Protein AF-A0A1E4XKE6-F1 (afdb_monomer_lite)

Foldseek 3Di:
DKFFDDPWPQPLQLCVQPVPQFPADPSNTGPDRDDDQDPPCLVSLVVSCVSGPVSRMDDDDPVPVPD

Radius of gyration: 11.4 Å; chains: 1; bounding box: 24×31×25 Å

Structure (mmCIF, N/CA/C/O backbone):
data_AF-A0A1E4XKE6-F1
#
_entry.id   AF-A0A1E4XKE6-F1
#
loop_
_atom_site.group_PDB
_atom_site.id
_atom_site.type_symbol
_atom_site.label_atom_id
_atom_site.label_alt_id
_atom_site.label_comp_id
_atom_site.label_asym_id
_atom_site.label_entity_id
_atom_site.label_seq_id
_atom_site.pdbx_PDB_ins_code
_atom_site.Cartn_x
_atom_site.Cartn_y
_atom_site.Cartn_z
_atom_site.occupancy
_atom_site.B_iso_or_equiv
_atom_site.auth_seq_id
_atom_site.auth_comp_id
_atom_site.auth_asym_id
_atom_site.auth_atom_id
_atom_site.pdbx_PDB_model_num
ATOM 1 N N . MET A 1 1 ? -9.229 7.871 5.602 1.00 84.50 1 MET A N 1
ATOM 2 C CA . MET A 1 1 ? -9.101 7.550 4.163 1.00 84.50 1 MET A CA 1
ATOM 3 C C . MET A 1 1 ? -7.647 7.213 3.850 1.00 84.50 1 MET A C 1
ATOM 5 O O . MET A 1 1 ? -6.772 7.655 4.582 1.00 84.50 1 MET A O 1
ATOM 9 N N . LEU A 1 2 ? -7.367 6.409 2.825 1.00 89.81 2 LEU A N 1
ATOM 10 C CA . LEU A 1 2 ? -5.999 6.078 2.418 1.00 89.81 2 LEU A CA 1
ATOM 11 C C . LEU A 1 2 ? -5.772 6.474 0.955 1.00 89.81 2 LEU A C 1
ATOM 13 O O . LEU A 1 2 ? -6.637 6.208 0.122 1.00 89.81 2 LEU A O 1
ATOM 17 N N . GLY A 1 3 ? -4.638 7.115 0.667 1.00 90.81 3 GLY A N 1
ATOM 18 C CA . GLY A 1 3 ? -4.234 7.556 -0.671 1.00 90.81 3 GLY A CA 1
ATOM 19 C C . GLY A 1 3 ? -2.916 6.923 -1.106 1.00 90.81 3 GLY A C 1
ATOM 20 O O . GLY A 1 3 ? -2.044 6.667 -0.274 1.00 90.81 3 GLY A O 1
ATOM 21 N N . ILE A 1 4 ? -2.791 6.637 -2.402 1.00 92.00 4 ILE A N 1
ATOM 22 C CA . ILE A 1 4 ? -1.635 5.963 -3.001 1.00 92.00 4 ILE A CA 1
ATOM 23 C C . ILE A 1 4 ? -1.199 6.747 -4.242 1.00 92.00 4 ILE A C 1
ATOM 25 O O . ILE A 1 4 ? -2.024 7.019 -5.113 1.00 92.00 4 ILE A O 1
ATOM 29 N N . ASN A 1 5 ? 0.079 7.123 -4.320 1.00 92.19 5 ASN A N 1
ATOM 30 C CA . ASN A 1 5 ? 0.628 7.842 -5.474 1.00 92.19 5 ASN A CA 1
ATOM 31 C C . ASN A 1 5 ? 1.247 6.891 -6.527 1.00 92.19 5 ASN A C 1
ATOM 33 O O . ASN A 1 5 ? 1.303 5.674 -6.337 1.00 92.19 5 ASN A O 1
ATOM 37 N N . SER A 1 6 ? 1.704 7.453 -7.651 1.00 90.94 6 SER A N 1
ATOM 38 C CA . SER A 1 6 ? 2.220 6.711 -8.810 1.00 90.94 6 SER A CA 1
ATOM 39 C C . SER A 1 6 ? 3.656 6.189 -8.685 1.00 90.94 6 SER A C 1
ATOM 41 O O . SER A 1 6 ? 4.102 5.488 -9.587 1.00 90.94 6 SER A O 1
ATOM 43 N N . ASP A 1 7 ? 4.383 6.473 -7.601 1.00 94.56 7 ASP A N 1
ATOM 44 C CA . ASP A 1 7 ? 5.799 6.090 -7.456 1.00 94.56 7 ASP A CA 1
ATOM 45 C C . ASP A 1 7 ? 5.970 4.635 -6.964 1.00 94.56 7 ASP A C 1
ATOM 47 O O . ASP A 1 7 ? 7.015 4.239 -6.446 1.00 94.56 7 ASP A O 1
ATOM 51 N N . CYS A 1 8 ? 4.919 3.814 -7.058 1.00 96.75 8 CYS A N 1
ATOM 52 C CA . CYS A 1 8 ? 4.979 2.405 -6.690 1.00 96.75 8 CYS A CA 1
ATOM 53 C C . CYS A 1 8 ? 5.957 1.656 -7.608 1.00 96.75 8 CYS A C 1
ATOM 55 O O . CYS A 1 8 ? 5.829 1.714 -8.826 1.00 96.75 8 CYS A O 1
ATOM 57 N N . VAL A 1 9 ? 6.881 0.889 -7.021 1.00 96.62 9 VAL A N 1
ATOM 58 C CA . VAL A 1 9 ? 7.873 0.078 -7.760 1.00 96.62 9 VAL A CA 1
ATOM 59 C C . VAL A 1 9 ? 7.705 -1.436 -7.560 1.00 96.62 9 VAL A C 1
ATOM 61 O O . VAL A 1 9 ? 8.630 -2.203 -7.804 1.00 96.62 9 VAL A O 1
ATOM 64 N N . GLY A 1 10 ? 6.539 -1.887 -7.081 1.00 96.69 10 GLY A N 1
ATOM 65 C CA . GLY A 1 10 ? 6.204 -3.319 -7.056 1.00 96.69 10 G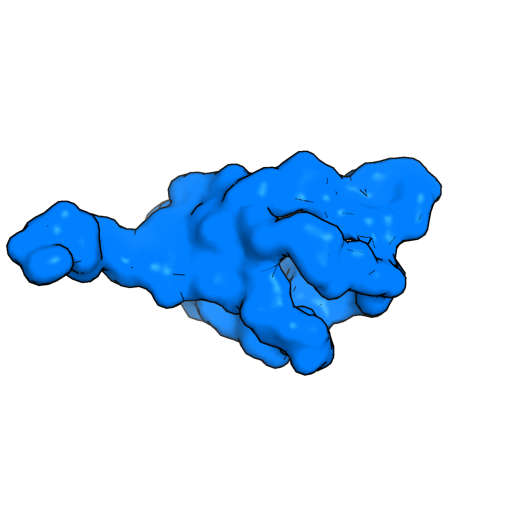LY A CA 1
ATOM 66 C C . GLY A 1 10 ? 6.850 -4.157 -5.940 1.00 96.69 10 GLY A C 1
ATOM 67 O O . GLY A 1 10 ? 7.009 -5.363 -6.087 1.00 96.69 10 GLY A O 1
ATOM 68 N N . HIS A 1 11 ? 7.198 -3.571 -4.785 1.00 97.44 11 HIS A N 1
ATOM 69 C CA . HIS A 1 11 ? 7.774 -4.331 -3.651 1.00 97.44 11 HIS A CA 1
ATOM 70 C C . HIS A 1 11 ? 6.820 -5.355 -3.004 1.00 97.44 11 HIS A C 1
ATOM 72 O O . HIS A 1 11 ? 7.260 -6.142 -2.169 1.00 97.44 11 HIS A O 1
ATOM 78 N N . ALA A 1 12 ? 5.509 -5.283 -3.270 1.00 97.25 12 ALA A N 1
ATOM 79 C CA . ALA A 1 12 ? 4.459 -6.143 -2.694 1.00 97.25 12 ALA A CA 1
ATOM 80 C C . ALA A 1 12 ? 4.357 -6.194 -1.144 1.00 97.25 12 ALA A C 1
ATOM 82 O O . ALA A 1 12 ? 3.544 -6.929 -0.584 1.00 97.25 12 ALA A O 1
ATOM 83 N N . ARG A 1 13 ? 5.129 -5.386 -0.403 1.00 98.00 13 ARG A N 1
ATOM 84 C CA . ARG A 1 13 ? 5.167 -5.418 1.075 1.00 98.00 13 ARG A CA 1
ATOM 85 C C . ARG A 1 13 ? 3.857 -4.993 1.738 1.00 98.00 13 ARG A C 1
ATOM 87 O O . ARG A 1 13 ? 3.518 -5.518 2.795 1.00 98.00 13 ARG A O 1
ATOM 94 N N . CYS A 1 14 ? 3.129 -4.052 1.139 1.00 97.81 14 CYS A N 1
ATOM 95 C CA . CYS A 1 14 ? 1.813 -3.633 1.623 1.00 97.81 14 CYS A CA 1
ATOM 96 C C . CYS A 1 14 ? 0.805 -4.789 1.549 1.00 97.81 14 CYS A C 1
ATOM 98 O O . CYS A 1 14 ? 0.145 -5.082 2.548 1.00 97.81 14 CYS A O 1
ATOM 100 N N . ASN A 1 15 ? 0.767 -5.497 0.416 1.00 98.06 15 ASN A N 1
ATOM 101 C CA . ASN A 1 15 ? -0.045 -6.695 0.233 1.00 98.06 15 ASN A CA 1
ATOM 102 C C . ASN A 1 15 ? 0.340 -7.788 1.233 1.00 98.06 15 ASN A C 1
ATOM 104 O O . ASN A 1 15 ? -0.532 -8.264 1.943 1.00 98.06 15 ASN A O 1
ATOM 108 N N . ASN A 1 16 ? 1.631 -8.090 1.406 1.00 98.00 16 ASN A N 1
ATOM 109 C CA . ASN A 1 16 ? 2.078 -9.101 2.376 1.00 98.00 16 ASN A CA 1
ATOM 110 C C . ASN A 1 16 ? 1.601 -8.827 3.814 1.00 98.00 16 ASN A C 1
ATOM 112 O O . ASN A 1 16 ? 1.348 -9.760 4.572 1.00 98.00 16 ASN A O 1
ATOM 116 N N . VAL A 1 17 ? 1.490 -7.554 4.210 1.00 97.88 17 VAL A N 1
ATOM 117 C CA . VAL A 1 17 ? 0.998 -7.174 5.544 1.00 97.88 17 VAL A CA 1
ATOM 118 C C . VAL A 1 17 ? -0.526 -7.221 5.630 1.00 97.88 17 VAL A C 1
ATOM 120 O O . VAL A 1 17 ? -1.062 -7.572 6.681 1.00 97.88 17 VAL A O 1
ATOM 123 N N . ALA A 1 18 ? -1.226 -6.831 4.566 1.00 97.06 18 ALA A N 1
ATOM 124 C CA . ALA A 1 18 ? -2.680 -6.725 4.554 1.00 97.06 18 ALA A CA 1
ATOM 125 C C . ALA A 1 18 ? -3.261 -6.993 3.152 1.00 97.06 18 ALA A C 1
ATOM 127 O O . ALA A 1 18 ? -3.677 -6.053 2.467 1.00 97.06 18 ALA A O 1
ATOM 128 N N . PRO A 1 19 ? -3.345 -8.269 2.728 1.00 96.44 19 PRO A N 1
ATOM 129 C CA . PRO A 1 19 ? -3.686 -8.622 1.347 1.00 96.44 19 PRO A CA 1
ATOM 130 C C . PRO A 1 19 ? -5.074 -8.135 0.927 1.00 96.44 19 PRO A C 1
ATOM 132 O O . PRO A 1 19 ? -5.271 -7.702 -0.202 1.00 96.44 19 PRO A O 1
ATOM 135 N N . ALA A 1 20 ? -6.024 -8.152 1.866 1.00 95.69 20 ALA A N 1
ATOM 136 C CA . ALA A 1 20 ? -7.396 -7.710 1.636 1.00 95.69 20 ALA A CA 1
ATOM 137 C C . ALA A 1 20 ? -7.530 -6.190 1.423 1.00 95.69 20 ALA A C 1
ATOM 139 O O . ALA A 1 20 ? -8.513 -5.748 0.839 1.00 95.69 20 ALA A O 1
ATOM 140 N N . LEU A 1 21 ? -6.572 -5.393 1.910 1.00 96.00 21 LEU A N 1
ATOM 141 C CA . LEU A 1 21 ? -6.589 -3.932 1.780 1.00 96.00 21 LEU A CA 1
ATOM 142 C C . LEU A 1 21 ? -5.730 -3.440 0.614 1.00 96.00 21 LEU A C 1
ATOM 144 O O . LEU A 1 21 ? -6.039 -2.413 0.022 1.00 96.00 21 LEU A O 1
ATOM 148 N N . TYR A 1 22 ? -4.655 -4.156 0.284 1.00 96.75 22 TYR A N 1
ATOM 149 C CA . TYR A 1 22 ? -3.694 -3.750 -0.741 1.00 96.75 22 TYR A CA 1
ATOM 150 C C . TYR A 1 22 ? -3.628 -4.784 -1.865 1.00 96.75 22 TYR A C 1
ATOM 152 O O . TYR A 1 22 ? -2.604 -5.458 -1.990 1.00 96.75 22 TYR A O 1
ATOM 160 N N . PRO A 1 23 ? -4.693 -4.959 -2.668 1.00 96.81 23 PRO A N 1
ATOM 161 C CA . PRO A 1 23 ? -4.644 -5.862 -3.810 1.00 96.81 23 PRO A CA 1
ATOM 162 C C . PRO A 1 23 ? -3.541 -5.427 -4.780 1.00 96.81 23 PRO A C 1
ATOM 164 O O . PRO A 1 23 ? -3.284 -4.230 -4.949 1.00 96.81 23 PRO A O 1
ATOM 167 N N . LEU A 1 24 ? -2.880 -6.407 -5.388 1.00 97.38 24 LEU A N 1
ATOM 168 C CA . LEU A 1 24 ? -1.885 -6.177 -6.430 1.00 97.38 24 LEU A CA 1
ATOM 169 C C . LEU A 1 24 ? -2.479 -6.502 -7.798 1.00 97.38 24 LEU A C 1
ATOM 171 O O . LEU A 1 24 ? -3.408 -7.305 -7.889 1.00 97.38 24 LEU A O 1
ATOM 175 N N . ASP A 1 25 ? -1.943 -5.872 -8.835 1.00 96.12 25 ASP A N 1
ATOM 176 C CA . ASP A 1 25 ? -2.201 -6.242 -10.220 1.00 96.12 25 ASP A CA 1
ATOM 177 C C . ASP A 1 25 ? -1.315 -7.423 -10.649 1.00 96.12 25 ASP A C 1
ATOM 179 O O . ASP A 1 25 ? -0.476 -7.916 -9.886 1.00 96.12 25 ASP A O 1
ATOM 183 N N . ASP A 1 26 ? -1.483 -7.863 -11.895 1.00 96.44 26 ASP A N 1
ATOM 184 C CA . ASP A 1 26 ? -0.741 -8.995 -12.461 1.00 96.44 26 ASP A CA 1
ATOM 185 C C . ASP A 1 26 ? 0.776 -8.740 -12.564 1.00 96.44 26 ASP A C 1
ATOM 187 O O . ASP A 1 26 ? 1.556 -9.683 -12.694 1.00 96.44 26 ASP A O 1
ATOM 191 N N . ASN A 1 27 ? 1.211 -7.479 -12.475 1.00 94.81 27 ASN A N 1
ATOM 192 C CA . ASN A 1 27 ? 2.615 -7.079 -12.509 1.00 94.81 27 ASN A CA 1
ATOM 193 C C . ASN A 1 27 ? 3.207 -6.878 -11.098 1.00 94.81 27 ASN A C 1
ATOM 195 O O . ASN A 1 27 ? 4.381 -6.526 -10.973 1.00 94.81 27 ASN A O 1
ATOM 199 N N . GLY A 1 28 ? 2.426 -7.092 -10.032 1.00 94.88 28 GLY A N 1
ATOM 200 C CA . GLY A 1 28 ? 2.858 -6.936 -8.639 1.00 94.88 28 GLY A CA 1
ATOM 201 C C . GLY A 1 28 ? 2.823 -5.496 -8.113 1.00 94.88 28 GLY A C 1
ATOM 202 O O . GLY A 1 28 ? 3.317 -5.231 -7.010 1.00 94.88 28 GLY A O 1
ATOM 203 N N . TYR A 1 29 ? 2.233 -4.564 -8.864 1.00 96.56 29 TYR A N 1
ATOM 204 C CA . TYR A 1 29 ? 1.999 -3.190 -8.424 1.00 96.56 29 TYR A CA 1
ATOM 205 C C . TYR A 1 29 ? 0.701 -3.108 -7.640 1.00 96.56 29 TYR A C 1
ATOM 207 O O . TYR A 1 29 ? -0.192 -3.936 -7.779 1.00 96.56 29 TYR A O 1
ATOM 215 N N . ILE A 1 30 ? 0.578 -2.094 -6.791 1.00 95.88 30 ILE A N 1
ATOM 216 C CA . ILE A 1 30 ? -0.669 -1.868 -6.070 1.00 95.88 30 ILE A CA 1
ATOM 217 C C . ILE A 1 30 ? -1.797 -1.481 -7.037 1.00 95.88 30 ILE A C 1
ATOM 219 O O . ILE A 1 30 ? -1.713 -0.478 -7.739 1.00 95.88 30 ILE A O 1
ATOM 223 N N . ALA A 1 31 ? -2.878 -2.261 -7.040 1.00 95.62 31 ALA A N 1
ATOM 224 C CA . ALA A 1 31 ? -4.005 -2.113 -7.964 1.00 95.62 31 ALA A CA 1
ATOM 225 C C . ALA A 1 31 ? -5.055 -1.093 -7.479 1.00 95.62 31 ALA A C 1
ATOM 227 O O . ALA A 1 31 ? -6.255 -1.254 -7.700 1.00 95.62 31 ALA A O 1
ATOM 228 N N . SER A 1 32 ? -4.634 -0.064 -6.743 1.00 93.19 32 SER A N 1
ATOM 229 C CA . SER A 1 32 ? -5.523 0.950 -6.174 1.00 93.19 3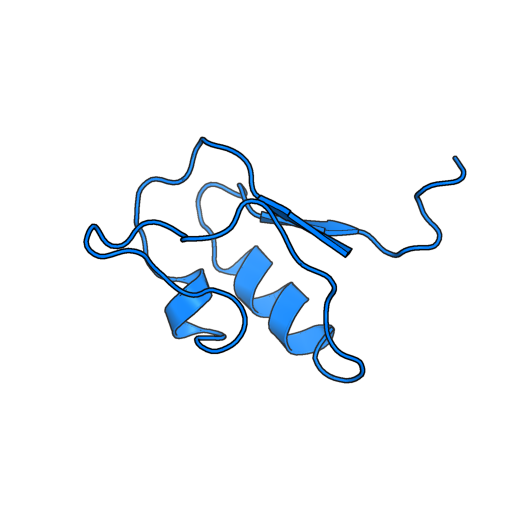2 SER A CA 1
ATOM 230 C C . SER A 1 32 ? -4.792 2.280 -6.032 1.00 93.19 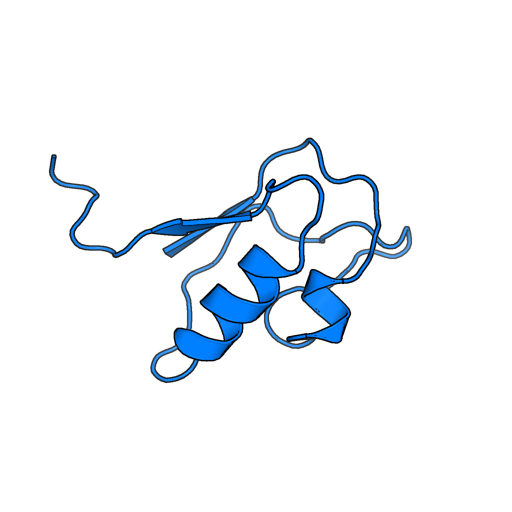32 SER A C 1
ATOM 232 O O . SER A 1 32 ? -3.624 2.314 -5.655 1.00 93.19 32 SER A O 1
ATOM 234 N N . SER A 1 33 ? -5.501 3.382 -6.276 1.00 92.44 33 SER A N 1
ATOM 235 C CA . SER A 1 33 ? -5.045 4.745 -5.972 1.00 92.44 33 SER A CA 1
ATOM 236 C C . SER A 1 33 ? -5.448 5.211 -4.564 1.00 92.44 33 SER A C 1
ATOM 238 O O . SER A 1 33 ? -5.106 6.315 -4.143 1.00 92.44 33 SER A O 1
ATOM 240 N N . GLY A 1 34 ? -6.201 4.395 -3.825 1.00 92.81 34 GLY A N 1
ATOM 241 C CA . GLY A 1 34 ? -6.711 4.717 -2.499 1.00 92.81 34 GLY A CA 1
ATOM 242 C C . GLY A 1 34 ? -8.036 4.024 -2.191 1.00 92.81 34 GLY A C 1
ATOM 243 O O . GLY A 1 34 ? -8.721 3.515 -3.078 1.00 92.81 34 GLY A O 1
ATOM 244 N N . PHE A 1 35 ? -8.402 4.001 -0.911 1.00 93.25 35 PHE A N 1
ATOM 245 C CA . PHE A 1 35 ? -9.651 3.405 -0.439 1.00 93.25 35 PHE A CA 1
ATOM 246 C C . PHE A 1 35 ? -10.064 3.952 0.932 1.00 93.25 35 PHE A C 1
ATOM 248 O O . PHE A 1 35 ? -9.253 4.454 1.721 1.00 93.25 35 PHE A O 1
ATOM 255 N N . SER A 1 36 ? -11.353 3.823 1.240 1.00 94.19 36 SER A N 1
ATOM 256 C CA . SER A 1 36 ? -11.857 4.017 2.598 1.00 94.19 36 SER A CA 1
ATOM 257 C C . SER A 1 36 ? -11.470 2.822 3.455 1.00 94.19 36 SER A C 1
ATOM 259 O O . SER A 1 36 ? -11.725 1.676 3.093 1.00 94.19 36 SER A O 1
ATOM 261 N N . VAL A 1 37 ? -10.841 3.091 4.597 1.00 94.06 37 VAL A N 1
ATOM 262 C CA . VAL A 1 37 ? -10.418 2.038 5.519 1.00 94.06 37 VAL A CA 1
ATOM 263 C C . VAL A 1 37 ? -11.647 1.520 6.271 1.00 94.06 37 VAL A C 1
ATOM 265 O O . VAL A 1 37 ? -12.342 2.332 6.885 1.00 94.06 37 VAL A O 1
ATOM 268 N N . PRO A 1 38 ? -11.937 0.206 6.239 1.00 93.56 38 PRO A N 1
ATOM 269 C CA . PRO A 1 38 ? -13.036 -0.363 7.008 1.00 93.56 38 PRO A CA 1
ATOM 270 C C . PRO A 1 38 ? -12.846 -0.153 8.512 1.00 93.56 38 PRO A C 1
ATOM 272 O O . PRO A 1 38 ? -11.719 -0.214 9.012 1.00 93.56 38 PRO A O 1
ATOM 275 N N . ILE A 1 39 ? -13.956 0.024 9.231 1.00 93.12 39 ILE A N 1
ATOM 276 C CA . ILE A 1 39 ? -13.949 0.171 10.692 1.00 93.12 39 ILE A CA 1
ATOM 277 C C . ILE A 1 39 ? -13.278 -1.050 11.330 1.00 93.12 39 ILE A C 1
ATOM 279 O O . ILE A 1 39 ? -13.589 -2.194 10.990 1.00 93.12 39 ILE A O 1
ATOM 283 N N . GLY A 1 40 ? -12.346 -0.808 12.250 1.00 94.44 40 GLY A N 1
ATOM 284 C CA . GLY A 1 40 ? -11.568 -1.847 12.928 1.00 94.44 40 GLY A CA 1
ATOM 285 C C . GLY A 1 40 ? -10.351 -2.344 12.138 1.00 94.44 40 GLY A C 1
ATOM 286 O O . GLY A 1 40 ? -9.563 -3.134 12.664 1.00 94.44 40 GLY A O 1
ATOM 287 N N . GLN A 1 41 ? -10.153 -1.885 10.897 1.00 96.12 41 GLN A N 1
ATOM 288 C CA . GLN A 1 41 ? -8.969 -2.194 10.087 1.00 96.12 41 GLN A CA 1
ATOM 289 C C . GLN A 1 41 ? -7.960 -1.041 10.003 1.00 96.12 41 G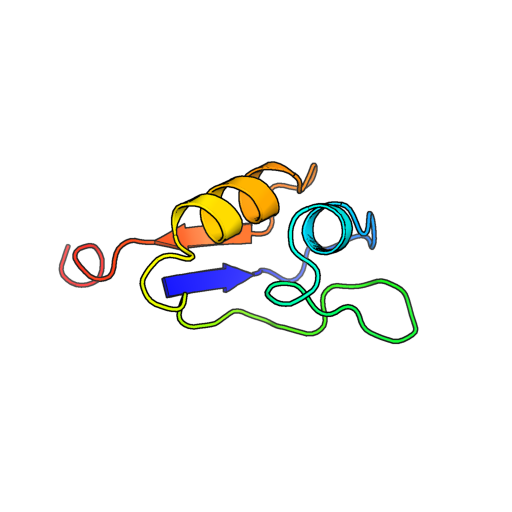LN A C 1
ATOM 291 O O . GLN A 1 41 ? -6.954 -1.145 9.300 1.00 96.12 41 GLN A O 1
ATOM 296 N N . GLU A 1 42 ? -8.145 0.033 10.767 1.00 94.94 42 GLU A N 1
ATOM 297 C CA . GLU A 1 42 ? -7.271 1.212 10.788 1.00 94.94 42 GLU A CA 1
ATOM 298 C C . GLU A 1 42 ? -5.840 0.842 11.168 1.00 94.94 42 GLU A C 1
ATOM 300 O O . GLU A 1 42 ? -4.878 1.302 10.551 1.00 94.94 42 GLU A O 1
ATOM 305 N N . GLY A 1 43 ? -5.680 -0.044 12.154 1.00 95.88 43 GLY A N 1
ATOM 306 C CA . GLY A 1 43 ? -4.368 -0.550 12.547 1.00 95.88 43 GLY A CA 1
ATOM 307 C C . GLY A 1 43 ? -3.680 -1.327 11.422 1.00 95.88 43 GLY A C 1
ATOM 308 O O . GLY A 1 43 ? -2.471 -1.185 11.226 1.00 95.88 43 GLY A O 1
ATOM 309 N N . LEU A 1 44 ? -4.441 -2.126 10.670 1.00 96.50 44 LEU A N 1
ATOM 310 C CA . LEU A 1 44 ? -3.928 -2.932 9.567 1.00 96.50 44 LEU A CA 1
ATOM 311 C C . LEU A 1 44 ? -3.558 -2.054 8.362 1.00 96.50 44 LEU A C 1
ATOM 313 O O . LEU A 1 44 ? -2.457 -2.197 7.833 1.00 96.50 44 LEU A O 1
ATOM 317 N N . ALA A 1 45 ? -4.401 -1.077 8.023 1.00 96.19 45 ALA A N 1
ATOM 318 C CA . ALA A 1 45 ? -4.108 -0.060 7.017 1.00 96.19 45 ALA A CA 1
ATOM 319 C C . ALA A 1 45 ? -2.844 0.742 7.380 1.00 96.19 45 ALA A C 1
ATOM 321 O O . ALA A 1 45 ? -1.904 0.863 6.600 1.00 96.19 45 ALA A O 1
ATOM 322 N N . LYS A 1 46 ? -2.731 1.220 8.623 1.00 96.12 46 LYS A N 1
ATOM 323 C CA . LYS A 1 46 ? -1.528 1.940 9.074 1.00 96.12 46 LYS A CA 1
ATOM 324 C C . LYS A 1 46 ? -0.266 1.069 8.994 1.00 96.12 46 LYS A C 1
ATOM 326 O O . LYS A 1 46 ? 0.801 1.573 8.648 1.00 96.12 46 LYS A O 1
ATOM 331 N N . ARG A 1 47 ? -0.352 -0.234 9.300 1.00 97.50 47 ARG A N 1
ATOM 332 C CA . ARG A 1 47 ? 0.788 -1.162 9.164 1.00 97.50 47 ARG A CA 1
ATOM 333 C C . ARG A 1 47 ? 1.163 -1.422 7.706 1.00 97.50 47 ARG A C 1
ATOM 335 O O . ARG A 1 47 ? 2.350 -1.378 7.400 1.00 97.50 47 ARG A O 1
ATOM 342 N N . GLY A 1 48 ? 0.192 -1.666 6.828 1.00 97.06 48 GLY A N 1
ATOM 343 C CA . GLY A 1 48 ? 0.457 -1.911 5.410 1.00 97.06 48 GLY A CA 1
ATOM 344 C C . GLY A 1 48 ? 1.025 -0.684 4.699 1.00 97.06 48 GLY A C 1
ATOM 345 O O . GLY A 1 48 ? 1.993 -0.816 3.955 1.00 97.06 48 GLY A O 1
ATOM 346 N N . ALA A 1 49 ? 0.533 0.516 5.023 1.00 96.75 49 ALA A N 1
ATOM 347 C CA . ALA A 1 49 ? 1.109 1.768 4.537 1.00 96.75 49 ALA A CA 1
ATOM 348 C C . ALA A 1 49 ? 2.587 1.924 4.943 1.00 96.75 49 ALA A C 1
ATOM 350 O O . ALA A 1 49 ? 3.446 2.152 4.094 1.00 96.75 49 ALA A O 1
ATOM 351 N N . ARG A 1 50 ? 2.916 1.695 6.226 1.00 97.25 50 ARG A N 1
ATOM 352 C CA . ARG A 1 50 ? 4.304 1.748 6.734 1.00 97.25 50 ARG A CA 1
ATOM 353 C C . ARG A 1 50 ? 5.228 0.680 6.152 1.00 97.25 50 ARG A C 1
ATOM 355 O O . ARG A 1 50 ? 6.443 0.822 6.243 1.00 97.25 50 ARG A O 1
ATOM 362 N N . ALA A 1 51 ? 4.678 -0.398 5.600 1.00 97.62 51 ALA A N 1
ATOM 363 C CA . ALA A 1 51 ? 5.471 -1.454 4.985 1.00 97.62 51 ALA A CA 1
ATOM 364 C C . ALA A 1 51 ? 6.047 -1.043 3.622 1.00 97.62 51 ALA A C 1
ATOM 366 O O . ALA A 1 51 ? 6.967 -1.708 3.144 1.00 97.62 51 ALA A O 1
ATOM 367 N N . CYS A 1 52 ? 5.518 0.021 3.008 1.00 97.50 52 CYS A N 1
ATOM 368 C CA . CYS A 1 52 ? 6.001 0.553 1.743 1.00 97.50 52 CYS A CA 1
ATOM 369 C C . CYS A 1 52 ? 7.350 1.283 1.923 1.00 97.50 52 CYS A C 1
ATOM 371 O O . CYS A 1 52 ? 7.384 2.315 2.598 1.00 97.50 52 CYS A O 1
ATOM 373 N N . PRO A 1 53 ? 8.448 0.805 1.303 1.00 96.62 53 PRO A N 1
ATOM 374 C CA . PRO A 1 53 ? 9.753 1.467 1.386 1.00 96.62 53 PRO A CA 1
ATOM 375 C C . PRO A 1 53 ? 9.757 2.846 0.718 1.00 96.62 53 PRO A C 1
ATOM 377 O O . PRO A 1 53 ? 10.337 3.784 1.255 1.00 96.62 53 PRO A O 1
ATOM 380 N N . GLU A 1 54 ? 9.030 2.970 -0.394 1.00 97.12 54 GLU A N 1
ATOM 381 C CA . GLU A 1 54 ? 8.920 4.196 -1.195 1.00 97.12 54 GLU A CA 1
ATOM 382 C C . GLU A 1 54 ? 7.984 5.244 -0.575 1.00 97.12 54 GLU A C 1
ATOM 384 O O . GLU A 1 54 ? 7.878 6.360 -1.068 1.00 97.12 54 GLU A O 1
ATOM 389 N N . ARG A 1 55 ? 7.282 4.898 0.516 1.00 94.81 55 ARG A N 1
ATOM 390 C CA . ARG A 1 55 ? 6.332 5.782 1.219 1.00 94.81 55 ARG A CA 1
ATOM 391 C C . ARG A 1 55 ? 5.229 6.364 0.324 1.00 94.81 55 ARG A C 1
ATOM 393 O O . ARG A 1 55 ? 4.704 7.433 0.612 1.00 94.81 55 ARG A O 1
ATOM 400 N N . VAL A 1 56 ? 4.815 5.622 -0.703 1.00 96.50 56 VAL A N 1
ATOM 401 C CA . VAL A 1 56 ? 3.755 6.054 -1.636 1.00 96.50 56 VAL A CA 1
ATOM 402 C C . VAL A 1 56 ? 2.341 5.943 -1.076 1.00 96.50 56 VAL A C 1
ATOM 404 O O . VAL A 1 56 ? 1.393 6.362 -1.731 1.00 96.50 56 VAL A O 1
ATOM 407 N N . ILE A 1 57 ? 2.186 5.348 0.110 1.00 95.81 57 ILE A N 1
ATOM 408 C CA . ILE A 1 57 ? 0.901 5.059 0.749 1.00 95.81 57 ILE A CA 1
ATOM 409 C C . ILE A 1 57 ? 0.738 5.957 1.979 1.00 95.81 57 ILE A C 1
ATOM 411 O O . ILE A 1 57 ? 1.487 5.822 2.948 1.00 95.81 57 ILE A O 1
ATOM 415 N N . GLU A 1 58 ? -0.278 6.815 1.977 1.00 94.38 58 GLU A N 1
ATOM 416 C CA . GLU A 1 58 ? -0.573 7.754 3.061 1.00 94.38 58 GLU A CA 1
ATOM 417 C C . GLU A 1 58 ? -1.938 7.460 3.692 1.00 94.38 58 GLU A C 1
ATOM 419 O O . GLU A 1 58 ? -2.940 7.294 2.997 1.00 94.38 58 GLU A O 1
ATOM 424 N N . VAL A 1 59 ? -1.992 7.411 5.025 1.00 90.94 59 VAL A N 1
ATOM 425 C CA . VAL A 1 59 ? -3.241 7.240 5.782 1.00 90.94 59 VAL A CA 1
ATOM 426 C C . VAL A 1 59 ? -3.634 8.581 6.384 1.00 90.94 59 VAL A C 1
ATOM 428 O O . VAL A 1 59 ? -2.912 9.090 7.238 1.00 90.94 59 VAL A O 1
ATOM 431 N N . ARG A 1 60 ? -4.784 9.113 5.972 1.00 87.44 60 ARG A N 1
ATOM 432 C CA . ARG A 1 60 ? -5.366 10.361 6.481 1.00 87.44 60 ARG A CA 1
ATOM 433 C C . ARG A 1 60 ? -6.561 10.058 7.368 1.00 87.44 60 ARG A C 1
ATOM 435 O O . ARG A 1 60 ? -7.375 9.191 7.024 1.00 87.44 60 ARG A O 1
ATOM 442 N N . ASP A 1 61 ? -6.690 10.754 8.489 1.00 79.56 61 ASP A N 1
ATOM 443 C CA 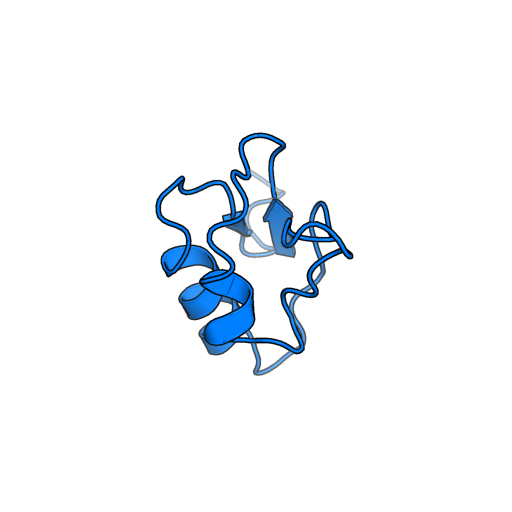. ASP A 1 61 ? -7.936 10.715 9.247 1.00 79.56 61 ASP A CA 1
ATOM 444 C C . ASP A 1 61 ? -8.969 11.606 8.549 1.00 79.56 61 ASP A C 1
ATOM 446 O O . ASP A 1 61 ? -8.650 12.636 7.963 1.00 79.56 61 ASP A O 1
ATOM 450 N N . THR A 1 62 ? -10.237 11.196 8.559 1.00 64.12 62 THR A N 1
ATOM 451 C CA . THR A 1 62 ? -11.316 11.946 7.885 1.00 64.12 62 THR A CA 1
ATOM 452 C C . THR A 1 62 ? -11.602 13.302 8.545 1.00 64.12 62 THR A C 1
ATO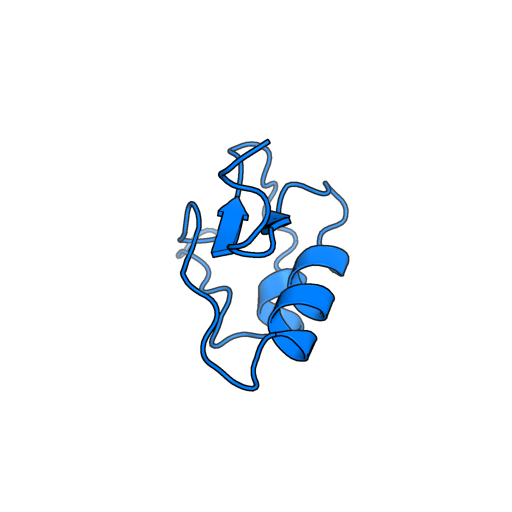M 454 O O . THR A 1 62 ? -12.383 14.087 8.020 1.00 64.12 62 THR A O 1
ATOM 457 N N . SER A 1 63 ? -10.980 13.592 9.692 1.00 57.62 63 SER A N 1
ATOM 458 C CA . SER A 1 63 ? -10.984 14.908 10.335 1.00 57.62 63 SER A CA 1
ATOM 459 C C . SER A 1 63 ? -10.037 15.916 9.678 1.00 57.62 63 SER A C 1
ATOM 461 O O . SER A 1 63 ? -10.228 17.113 9.872 1.00 57.62 63 SER A O 1
ATOM 463 N N . ASP A 1 64 ? -9.039 15.459 8.912 1.00 53.50 64 ASP A N 1
ATOM 464 C CA . ASP A 1 64 ? -7.996 16.321 8.335 1.00 53.50 64 ASP A CA 1
ATOM 465 C C . ASP A 1 64 ? -8.424 17.028 7.037 1.00 53.50 64 ASP A C 1
ATOM 467 O O . ASP A 1 64 ? -7.717 17.913 6.567 1.00 53.50 64 ASP A O 1
ATOM 471 N N . GLU A 1 65 ? -9.595 16.712 6.471 1.00 50.69 65 GLU A N 1
ATOM 472 C CA . GLU A 1 65 ? -10.086 17.346 5.230 1.00 50.69 65 GLU A CA 1
ATOM 473 C C . GLU A 1 65 ? -10.693 18.752 5.437 1.00 50.69 65 GLU A C 1
ATOM 475 O O . GLU A 1 65 ? -11.179 19.363 4.490 1.00 50.69 65 GLU A O 1
ATOM 480 N N . HIS A 1 66 ? -10.650 19.287 6.664 1.00 47.25 66 HIS A N 1
ATOM 481 C CA . HIS A 1 66 ? -11.192 20.608 7.019 1.00 47.25 66 HIS A CA 1
ATOM 482 C C . HIS A 1 66 ? -10.132 21.627 7.482 1.00 47.25 66 HIS A C 1
ATOM 484 O O . HIS A 1 66 ? -10.503 22.638 8.084 1.00 47.25 66 HIS A O 1
ATOM 490 N N . ARG A 1 67 ? -8.834 21.383 7.250 1.00 48.94 67 ARG A N 1
ATOM 491 C CA . ARG A 1 67 ? -7.761 22.315 7.633 1.00 48.94 67 ARG A CA 1
ATOM 492 C C . ARG A 1 67 ? -7.091 22.990 6.443 1.00 48.94 67 ARG A C 1
ATOM 494 O O . ARG A 1 67 ? -6.771 22.282 5.468 1.00 48.94 67 ARG A O 1
#

Secondary structure (DSSP, 8-state):
-EEE-S------HHHHH-TTTS-B-TTSSBS-SEEPPPTT-HHHHHHHHHT-TT--EEE--TTGGG-

Sequence (67 aa):
MLGINSDCVGHARCNNVAPALYPLDDNGYIASSGFSVPIGQEGLAKRGARACPERVIEVRDTSDEHR

pLDDT: mean 91.22, std 12.3, range [47.25, 98.06]